Protein AF-N1UKW8-F1 (afdb_monomer_lite)

Secondary structure (DSSP, 8-state):
---S--HHHHHHHHHHHIIIIIGGGGTT-HHHHHHHHHHHHHHHHHHHHHHHHHHHHHHHHHHHHHHHHHHHHTT--

Structure (mmCIF, N/CA/C/O backbone):
data_AF-N1UKW8-F1
#
_entry.id   AF-N1UKW8-F1
#
loop_
_atom_site.group_PDB
_atom_site.id
_atom_site.type_symbol
_atom_site.label_atom_id
_atom_site.label_alt_id
_atom_site.label_comp_id
_atom_site.label_asym_id
_atom_site.label_entity_id
_atom_site.label_seq_id
_atom_site.pdbx_PDB_ins_code
_atom_site.Cartn_x
_atom_site.Cartn_y
_atom_site.Cartn_z
_atom_site.occupancy
_atom_site.B_iso_or_equiv
_atom_site.auth_seq_id
_atom_site.auth_comp_id
_atom_site.auth_asym_id
_atom_site.auth_atom_id
_atom_site.pdbx_PDB_model_num
ATOM 1 N N . MET A 1 1 ? 1.491 -14.603 -18.980 1.00 48.09 1 MET A N 1
ATOM 2 C CA . MET A 1 1 ? 0.899 -14.929 -17.669 1.00 48.09 1 MET A CA 1
ATOM 3 C C . MET A 1 1 ? 1.804 -14.336 -16.616 1.00 48.09 1 MET A C 1
ATOM 5 O O . MET A 1 1 ? 2.903 -14.834 -16.417 1.00 48.09 1 MET A O 1
ATOM 9 N N . GLN A 1 2 ? 1.413 -13.196 -16.058 1.00 58.38 2 GLN A N 1
ATOM 10 C CA . GLN A 1 2 ? 2.109 -12.591 -14.930 1.00 58.38 2 GLN A CA 1
ATOM 11 C C . GLN A 1 2 ? 1.333 -13.029 -13.682 1.00 58.38 2 GLN A C 1
ATOM 13 O O . GLN A 1 2 ? 0.490 -12.299 -13.184 1.00 58.38 2 GLN A O 1
ATOM 18 N N . ASP A 1 3 ? 1.549 -14.276 -13.250 1.00 72.00 3 ASP A N 1
ATOM 19 C CA . ASP A 1 3 ? 0.805 -14.889 -12.132 1.00 72.00 3 ASP A CA 1
ATOM 20 C C . ASP A 1 3 ? 1.336 -14.457 -10.753 1.00 72.00 3 ASP A C 1
ATOM 22 O O . ASP A 1 3 ? 0.832 -14.896 -9.720 1.00 72.00 3 ASP A O 1
ATOM 26 N N . LYS A 1 4 ? 2.377 -13.611 -10.712 1.00 85.62 4 LYS A N 1
ATOM 27 C CA . LYS A 1 4 ? 2.990 -13.153 -9.464 1.00 85.62 4 LYS A CA 1
ATOM 28 C C . LYS A 1 4 ? 2.589 -11.702 -9.172 1.00 85.62 4 LYS A C 1
ATOM 30 O O . LYS A 1 4 ? 2.893 -10.843 -10.001 1.00 85.62 4 LYS A O 1
ATOM 35 N N . PRO A 1 5 ? 1.976 -11.421 -8.009 1.00 90.31 5 PRO A N 1
ATOM 36 C CA . PRO A 1 5 ? 1.661 -10.057 -7.600 1.00 90.31 5 PRO A CA 1
ATOM 37 C C . PRO A 1 5 ? 2.937 -9.222 -7.456 1.00 90.31 5 PRO A C 1
ATOM 39 O O . PRO A 1 5 ? 3.986 -9.724 -7.032 1.00 90.31 5 PRO A O 1
ATOM 42 N N . THR A 1 6 ? 2.837 -7.946 -7.815 1.00 92.31 6 THR A N 1
ATOM 43 C CA . THR A 1 6 ? 3.909 -6.963 -7.643 1.00 92.31 6 THR A CA 1
ATOM 44 C C . THR A 1 6 ? 4.063 -6.579 -6.170 1.00 92.31 6 THR A C 1
ATOM 46 O O . THR A 1 6 ? 3.170 -6.798 -5.349 1.00 92.31 6 THR A O 1
ATOM 49 N N . SER A 1 7 ? 5.192 -5.962 -5.812 1.00 94.31 7 SER A N 1
ATOM 50 C CA . SER A 1 7 ? 5.383 -5.423 -4.459 1.00 94.31 7 SER A CA 1
ATOM 51 C C . SER A 1 7 ? 4.300 -4.402 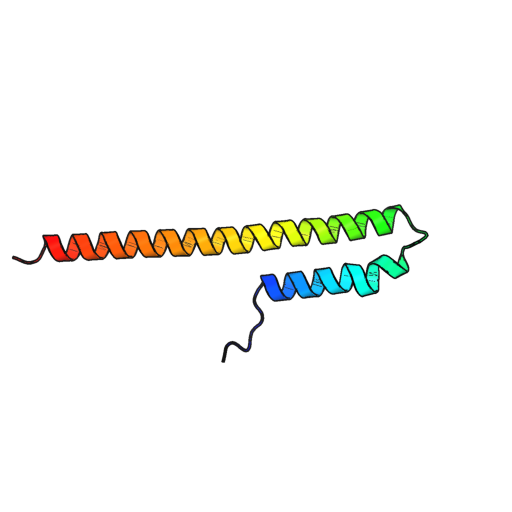-4.093 1.00 94.31 7 SER A C 1
ATOM 53 O O . SER A 1 7 ? 3.854 -4.375 -2.947 1.00 94.31 7 SER A O 1
ATOM 55 N N . THR A 1 8 ? 3.839 -3.595 -5.054 1.00 95.19 8 THR A N 1
ATOM 56 C CA . THR A 1 8 ? 2.759 -2.628 -4.834 1.00 95.19 8 THR A CA 1
ATOM 57 C C . THR A 1 8 ? 1.410 -3.306 -4.609 1.00 95.19 8 THR A C 1
ATOM 59 O O . THR A 1 8 ? 0.708 -2.893 -3.691 1.00 95.19 8 THR A O 1
ATOM 62 N N . ASP A 1 9 ? 1.096 -4.393 -5.326 1.00 95.50 9 ASP A N 1
ATOM 63 C CA . ASP A 1 9 ? -0.146 -5.164 -5.114 1.00 95.50 9 ASP A CA 1
ATOM 64 C C . ASP A 1 9 ? -0.192 -5.780 -3.708 1.00 95.50 9 ASP A C 1
ATOM 66 O O . ASP A 1 9 ? -1.226 -5.792 -3.031 1.00 95.50 9 ASP A O 1
ATOM 70 N N . LEU A 1 10 ? 0.955 -6.282 -3.239 1.00 97.00 10 LEU A N 1
ATOM 71 C CA . LEU A 1 10 ? 1.092 -6.834 -1.892 1.00 97.00 10 LEU A CA 1
ATOM 72 C C . LEU A 1 10 ? 0.918 -5.751 -0.822 1.00 97.00 10 LEU A C 1
ATOM 74 O O . LEU A 1 10 ? 0.223 -5.972 0.171 1.00 97.00 10 LEU A O 1
ATOM 78 N N . ILE A 1 11 ? 1.520 -4.576 -1.023 1.00 97.94 11 ILE A N 1
ATOM 79 C CA . ILE A 1 11 ? 1.378 -3.442 -0.103 1.00 97.94 11 ILE A CA 1
ATOM 80 C C . ILE A 1 11 ? -0.079 -2.970 -0.042 1.00 97.94 11 ILE A C 1
ATOM 82 O O . ILE A 1 11 ? -0.599 -2.766 1.056 1.00 97.94 11 ILE A O 1
ATOM 86 N N . GLU A 1 12 ? -0.745 -2.835 -1.188 1.00 97.44 12 GLU A N 1
ATOM 87 C CA . GLU A 1 12 ? -2.151 -2.425 -1.263 1.00 97.44 12 GL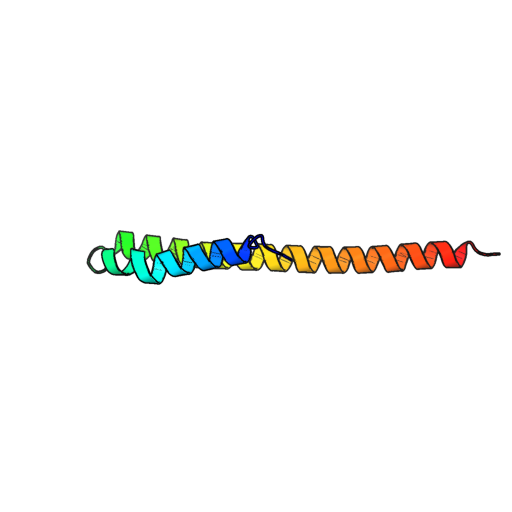U A CA 1
ATOM 88 C C . GLU A 1 12 ? -3.064 -3.433 -0.552 1.00 97.44 12 GLU A C 1
ATOM 90 O O . GLU A 1 12 ? -3.923 -3.041 0.237 1.00 97.44 12 GLU A O 1
ATOM 95 N N . SER A 1 13 ? -2.803 -4.734 -0.708 1.00 98.06 13 SER A N 1
ATOM 96 C CA . SER A 1 13 ? -3.536 -5.787 0.010 1.00 98.06 13 SER A CA 1
ATOM 97 C C . SER A 1 13 ? -3.397 -5.669 1.537 1.00 98.06 13 SER A C 1
ATOM 99 O O . SER A 1 13 ? -4.371 -5.836 2.274 1.00 98.06 13 SER A O 1
ATOM 101 N N . ILE A 1 14 ? -2.198 -5.343 2.035 1.00 98.31 14 ILE A N 1
ATOM 102 C CA . ILE A 1 14 ? -1.964 -5.115 3.471 1.00 98.31 14 ILE A CA 1
ATOM 103 C C . ILE A 1 14 ? -2.664 -3.835 3.933 1.00 98.31 14 ILE A C 1
ATOM 105 O O . ILE A 1 14 ? -3.269 -3.817 5.003 1.00 98.31 14 ILE A O 1
ATOM 109 N N . GLN A 1 15 ? -2.601 -2.762 3.144 1.00 98.38 15 GLN A N 1
ATOM 110 C CA . GLN A 1 15 ? -3.291 -1.512 3.450 1.00 98.38 15 GLN A CA 1
ATOM 111 C C . GLN A 1 15 ? -4.804 -1.719 3.578 1.00 98.38 15 GLN A C 1
ATOM 113 O O . GLN A 1 15 ? -5.414 -1.224 4.528 1.00 98.38 15 GLN A O 1
ATOM 118 N N . ASP A 1 16 ? -5.392 -2.498 2.674 1.00 98.56 16 ASP A N 1
ATOM 119 C CA . ASP A 1 16 ? -6.800 -2.871 2.720 1.00 98.56 16 ASP A CA 1
ATOM 120 C C . ASP A 1 16 ? -7.145 -3.665 3.979 1.00 98.56 16 ASP A C 1
ATOM 122 O O . ASP A 1 16 ? -8.109 -3.329 4.669 1.00 98.56 16 ASP A O 1
ATOM 126 N N . PHE A 1 17 ? -6.334 -4.664 4.330 1.00 98.56 17 PHE A N 1
ATOM 127 C CA . PHE A 1 17 ? -6.493 -5.421 5.571 1.00 98.56 17 PHE A CA 1
ATOM 128 C C . PHE A 1 17 ? -6.435 -4.510 6.808 1.00 98.56 17 PHE A C 1
ATOM 130 O O . PHE A 1 17 ? -7.304 -4.581 7.680 1.00 98.56 17 PHE A O 1
ATOM 137 N N . LEU A 1 18 ? -5.455 -3.602 6.871 1.00 98.25 18 LEU A N 1
ATOM 138 C CA . LEU A 1 18 ? -5.314 -2.680 7.998 1.00 98.25 18 LEU A CA 1
ATOM 139 C C . LEU A 1 18 ? -6.556 -1.800 8.184 1.00 98.25 18 LEU A C 1
ATOM 141 O O . LEU A 1 18 ? -6.973 -1.567 9.316 1.00 98.25 18 LEU A O 1
ATOM 145 N N . MET A 1 19 ? -7.166 -1.331 7.096 1.00 97.81 19 MET A N 1
ATOM 146 C CA . MET A 1 19 ? -8.311 -0.421 7.173 1.00 97.81 19 MET A CA 1
ATOM 147 C C . MET A 1 19 ? -9.649 -1.136 7.346 1.00 97.81 19 MET A C 1
ATOM 149 O O . MET A 1 19 ? -10.503 -0.650 8.087 1.00 97.81 19 MET A O 1
ATOM 153 N N . LYS A 1 20 ? -9.845 -2.264 6.659 1.00 98.06 20 LYS A N 1
ATOM 154 C CA . LYS A 1 20 ? -11.129 -2.978 6.615 1.00 98.06 20 LYS A CA 1
ATOM 155 C C . LYS A 1 20 ? -11.294 -3.950 7.778 1.00 98.06 20 LYS A C 1
ATOM 157 O O . LYS A 1 20 ? -12.401 -4.089 8.281 1.00 98.06 20 LYS A O 1
ATOM 162 N N . GLU A 1 21 ? -10.205 -4.575 8.220 1.00 98.00 21 GLU A N 1
ATOM 163 C CA . GLU A 1 21 ? -10.247 -5.655 9.211 1.00 98.00 21 GLU A CA 1
ATOM 164 C C . GLU A 1 21 ? -9.625 -5.239 10.549 1.00 98.00 21 GLU A C 1
ATOM 166 O O . GLU A 1 21 ? -10.186 -5.536 11.601 1.00 98.00 21 GLU A O 1
ATOM 171 N N . VAL A 1 22 ? -8.487 -4.530 10.539 1.00 97.44 22 VAL A N 1
ATOM 172 C CA . VAL A 1 22 ? -7.728 -4.232 11.771 1.00 97.44 22 VAL A CA 1
ATOM 173 C C . VAL A 1 22 ? -8.228 -2.979 12.486 1.00 97.44 22 VAL A C 1
ATOM 175 O O . VAL A 1 22 ? -8.562 -3.041 13.668 1.00 97.44 22 VAL A O 1
ATOM 178 N N . LEU A 1 23 ? -8.303 -1.837 11.798 1.00 97.56 23 LEU A N 1
ATOM 179 C CA . LEU A 1 23 ? -8.699 -0.560 12.399 1.00 97.56 23 LEU A CA 1
ATOM 180 C C . LEU A 1 23 ? -10.064 -0.625 13.118 1.00 97.56 23 LEU A C 1
ATOM 182 O O . LEU A 1 23 ? -10.163 -0.095 14.228 1.00 97.56 23 LEU A O 1
ATOM 186 N N . PRO A 1 24 ? -11.103 -1.308 12.587 1.00 97.19 24 PRO A N 1
ATOM 187 C CA . PRO A 1 24 ? -12.384 -1.428 13.279 1.00 97.19 24 PRO A CA 1
ATOM 188 C C . PRO A 1 24 ? -12.312 -2.133 14.640 1.00 97.19 24 PRO A C 1
ATOM 190 O O . PRO A 1 24 ? -13.174 -1.880 15.479 1.00 97.19 24 PRO A O 1
ATOM 193 N N . GLN A 1 25 ? -11.291 -2.963 14.887 1.00 96.69 25 GLN A N 1
ATOM 194 C CA . GLN A 1 25 ? -11.088 -3.669 16.161 1.00 96.69 25 GLN A CA 1
ATOM 195 C C . GLN A 1 25 ? -10.543 -2.752 17.267 1.00 96.69 25 GLN A C 1
ATOM 197 O O . GLN A 1 25 ? -10.558 -3.115 18.444 1.00 96.69 25 GLN A O 1
ATOM 202 N N . PHE A 1 26 ? -10.042 -1.564 16.912 1.00 94.94 26 PHE A N 1
ATOM 203 C CA . PHE A 1 26 ? -9.375 -0.641 17.834 1.00 94.94 26 PHE A CA 1
ATOM 204 C C . PHE A 1 26 ? -10.119 0.682 18.033 1.00 94.94 26 PHE A C 1
ATOM 206 O O . PHE A 1 26 ? -9.524 1.624 18.557 1.00 94.94 26 PHE A O 1
ATOM 213 N N . LYS A 1 27 ? -11.406 0.759 17.668 1.00 83.75 27 LYS A N 1
ATOM 214 C CA . LYS A 1 27 ? -12.210 1.995 17.745 1.00 83.75 27 LYS A CA 1
ATOM 215 C C . LYS A 1 27 ? -12.160 2.694 19.107 1.00 83.75 27 LYS A C 1
ATOM 217 O O . LYS A 1 27 ? -12.083 3.912 19.136 1.00 83.75 27 LYS A O 1
ATOM 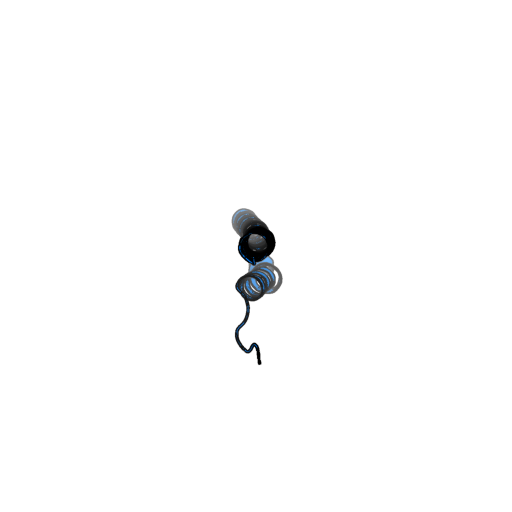222 N N . ASP A 1 28 ? -12.099 1.932 20.198 1.00 93.81 28 ASP A N 1
ATOM 223 C CA . ASP A 1 28 ? -12.043 2.473 21.567 1.00 93.81 28 ASP A CA 1
ATOM 224 C C . ASP A 1 28 ? -10.613 2.518 22.145 1.00 93.81 28 ASP A C 1
ATOM 226 O O . ASP A 1 28 ? -10.404 2.675 23.348 1.00 93.81 28 ASP A O 1
ATOM 230 N N . ARG A 1 29 ? -9.595 2.300 21.304 1.00 95.38 29 ARG A N 1
ATOM 231 C CA . ARG A 1 29 ? -8.177 2.244 21.684 1.00 95.38 29 ARG A CA 1
ATOM 232 C C . ARG A 1 29 ? -7.367 3.226 20.845 1.00 95.38 29 ARG A C 1
ATOM 234 O O . ARG A 1 29 ? -6.639 2.818 19.938 1.00 95.38 29 ARG A O 1
ATOM 241 N N . ASP A 1 30 ? -7.447 4.505 21.202 1.00 95.69 30 ASP A N 1
ATOM 242 C CA . ASP A 1 30 ? -6.851 5.633 20.468 1.00 95.69 30 ASP A CA 1
ATOM 243 C C . ASP A 1 30 ? -5.410 5.386 20.011 1.00 95.69 30 ASP A C 1
ATOM 245 O O . ASP A 1 30 ? -5.084 5.563 18.839 1.00 95.69 30 ASP A O 1
ATOM 249 N N . LEU A 1 31 ? -4.541 4.905 20.907 1.00 97.69 31 LEU A N 1
ATOM 250 C CA . LEU A 1 31 ? -3.136 4.660 20.577 1.00 97.69 31 LEU A CA 1
ATOM 251 C C . LEU A 1 31 ? -2.954 3.568 19.508 1.00 97.69 31 LEU A C 1
ATOM 253 O O . LEU A 1 31 ? -2.065 3.680 18.664 1.00 97.69 31 LEU A O 1
ATOM 257 N N . LEU A 1 32 ? -3.762 2.503 19.538 1.00 97.75 32 LEU A N 1
ATOM 258 C CA . LEU A 1 32 ? -3.687 1.425 18.545 1.00 97.75 32 LEU A CA 1
ATOM 259 C C . LEU A 1 32 ? -4.320 1.846 17.218 1.00 97.75 32 LEU A C 1
ATOM 261 O O . LEU A 1 32 ? -3.753 1.554 16.164 1.00 97.75 32 LEU A O 1
ATOM 265 N N . SER A 1 33 ? -5.429 2.588 17.264 1.00 97.69 33 SER A N 1
ATOM 266 C CA . SER A 1 33 ? -6.026 3.211 16.079 1.00 97.69 33 SER A CA 1
ATOM 267 C C . SER A 1 33 ? -5.034 4.141 15.383 1.00 97.69 33 SER A C 1
ATOM 269 O O . SER A 1 33 ? -4.786 4.003 14.186 1.00 97.69 33 SER A O 1
ATOM 271 N N . TYR A 1 34 ? -4.369 5.011 16.146 1.00 97.56 34 TYR A N 1
ATOM 272 C CA . TYR A 1 34 ? -3.334 5.901 15.630 1.00 97.56 34 TYR A CA 1
ATOM 273 C C . TYR A 1 34 ? -2.176 5.132 14.985 1.00 97.56 34 TYR A C 1
ATOM 275 O O . TYR A 1 34 ? -1.820 5.402 13.839 1.00 97.56 34 TYR A O 1
ATOM 283 N N . LYS A 1 35 ? -1.613 4.132 15.676 1.00 97.94 35 LYS A N 1
ATOM 284 C CA . LYS A 1 35 ? -0.524 3.311 15.120 1.00 97.94 35 LYS A CA 1
ATOM 285 C C . LYS A 1 35 ? -0.940 2.605 13.827 1.00 97.94 35 LYS A C 1
ATOM 287 O O . LYS A 1 35 ? -0.150 2.574 12.891 1.00 97.94 35 LYS A O 1
ATOM 292 N N . THR A 1 36 ? -2.174 2.108 13.751 1.00 98.12 36 THR A N 1
ATOM 293 C CA . THR A 1 36 ? -2.713 1.452 12.546 1.00 98.12 36 THR A CA 1
ATOM 294 C C . THR A 1 36 ? -2.776 2.421 11.364 1.00 98.12 36 THR A C 1
ATOM 296 O O . THR A 1 36 ? -2.315 2.088 10.274 1.00 98.12 36 THR A O 1
ATOM 299 N N . LEU A 1 37 ? -3.264 3.646 11.586 1.00 98.06 37 LEU A N 1
ATOM 300 C CA . LEU A 1 37 ? -3.304 4.695 10.562 1.00 98.06 37 LEU A CA 1
ATOM 301 C C . LEU A 1 37 ? -1.903 5.122 10.105 1.00 98.06 37 LEU A C 1
ATOM 303 O O . LEU A 1 37 ? -1.673 5.299 8.909 1.00 98.06 37 LEU A O 1
ATOM 307 N N . VAL A 1 38 ? -0.951 5.250 11.035 1.00 98.38 38 VAL A N 1
ATOM 308 C CA . VAL A 1 38 ? 0.450 5.563 10.707 1.00 98.38 38 VAL A CA 1
ATOM 309 C C . VAL A 1 38 ? 1.073 4.449 9.869 1.00 98.38 38 VAL A C 1
ATOM 311 O O . VAL A 1 38 ? 1.704 4.735 8.853 1.00 98.38 38 VAL A O 1
ATOM 314 N N . SER A 1 39 ? 0.870 3.184 10.244 1.00 98.44 39 SER A N 1
ATOM 315 C CA . SER A 1 39 ? 1.345 2.038 9.464 1.00 98.44 39 SER A CA 1
ATOM 316 C C . SER A 1 39 ? 0.742 2.020 8.060 1.00 98.44 39 SER A C 1
ATOM 318 O O . SER A 1 39 ? 1.479 1.872 7.087 1.00 98.44 39 SER A O 1
ATOM 320 N N . TRP A 1 40 ? -0.570 2.243 7.936 1.00 98.56 40 TRP A N 1
ATOM 321 C CA . TRP A 1 40 ? -1.237 2.361 6.640 1.00 98.56 40 TRP A CA 1
ATOM 322 C C . TRP A 1 40 ? -0.647 3.493 5.789 1.00 98.56 40 TRP A C 1
ATOM 324 O O . TRP A 1 40 ? -0.370 3.299 4.605 1.00 98.56 40 TRP A O 1
ATOM 334 N N . ASN A 1 41 ? -0.399 4.662 6.384 1.00 98.50 41 ASN A N 1
ATOM 335 C CA . ASN A 1 41 ? 0.178 5.801 5.674 1.00 98.50 41 ASN A CA 1
ATOM 336 C C . ASN A 1 41 ? 1.614 5.524 5.200 1.00 98.50 41 ASN A C 1
ATOM 338 O O . ASN A 1 41 ? 1.936 5.796 4.042 1.00 98.50 41 ASN A O 1
ATOM 342 N N . MET A 1 42 ? 2.444 4.931 6.064 1.00 98.50 42 MET A N 1
ATOM 343 C CA . MET A 1 42 ? 3.831 4.574 5.755 1.00 98.50 42 MET A CA 1
ATOM 344 C C . MET A 1 42 ? 3.911 3.587 4.587 1.00 98.50 42 MET A C 1
ATOM 346 O O . MET A 1 42 ? 4.706 3.775 3.671 1.00 98.50 42 MET A O 1
ATOM 350 N N . LEU A 1 43 ? 3.032 2.584 4.561 1.00 98.44 43 LEU A N 1
ATOM 351 C CA . LEU A 1 43 ? 2.914 1.665 3.427 1.00 98.44 43 LEU A CA 1
ATOM 352 C C . LEU A 1 43 ? 2.605 2.408 2.116 1.00 98.44 43 LEU A C 1
ATOM 354 O O . LEU A 1 43 ? 3.192 2.107 1.078 1.00 98.44 43 LEU A O 1
ATOM 358 N N . GLY A 1 44 ? 1.761 3.441 2.170 1.00 97.81 44 GLY A N 1
ATOM 359 C CA . GLY A 1 44 ? 1.478 4.297 1.019 1.00 97.81 44 GLY A CA 1
ATOM 360 C C . GLY A 1 44 ? 2.694 5.097 0.542 1.00 97.81 44 GLY A C 1
ATOM 361 O O . GLY A 1 44 ? 2.849 5.302 -0.661 1.00 97.81 44 GLY A O 1
ATOM 362 N N . VAL A 1 45 ? 3.564 5.541 1.456 1.00 98.00 45 VAL A N 1
ATOM 363 C CA . VAL A 1 45 ? 4.843 6.192 1.112 1.00 98.00 45 VAL A CA 1
ATOM 364 C C . VAL A 1 45 ? 5.758 5.208 0.391 1.00 98.00 45 VAL A C 1
ATOM 366 O O . VAL A 1 45 ? 6.154 5.482 -0.739 1.00 98.00 45 VAL A O 1
ATOM 369 N N . VAL A 1 46 ? 6.001 4.037 0.984 1.00 98.00 46 VAL A N 1
ATOM 370 C CA . VAL A 1 46 ? 6.862 2.992 0.403 1.00 98.00 46 VAL A CA 1
ATOM 371 C C . VAL A 1 46 ? 6.374 2.580 -0.989 1.00 98.00 46 VAL A C 1
ATOM 373 O O . VAL A 1 46 ? 7.160 2.472 -1.925 1.00 98.00 46 VAL A O 1
ATOM 376 N N . SER A 1 47 ? 5.061 2.424 -1.167 1.00 97.00 47 SER A N 1
ATOM 377 C CA . SER A 1 47 ? 4.466 2.079 -2.463 1.00 97.00 47 SER A CA 1
ATOM 378 C C . SER A 1 47 ? 4.719 3.145 -3.545 1.00 97.00 47 SER A C 1
ATOM 380 O O . SER A 1 47 ? 4.911 2.821 -4.717 1.00 97.00 47 SER A O 1
ATOM 382 N N . ARG A 1 48 ? 4.754 4.435 -3.180 1.00 96.00 48 ARG A N 1
ATOM 383 C CA . ARG A 1 48 ? 5.122 5.516 -4.114 1.00 96.00 48 ARG A CA 1
ATOM 384 C C . ARG A 1 48 ? 6.616 5.535 -4.424 1.00 96.00 48 ARG A C 1
ATOM 386 O O . ARG A 1 48 ? 6.979 5.805 -5.566 1.00 96.00 48 ARG A O 1
ATOM 393 N N . GLU A 1 49 ? 7.466 5.252 -3.441 1.00 96.81 49 GLU A N 1
ATOM 394 C CA . GLU A 1 49 ? 8.918 5.183 -3.641 1.00 96.81 49 GLU A CA 1
ATOM 395 C C . GLU A 1 49 ? 9.301 4.056 -4.603 1.00 96.81 49 GLU A C 1
ATOM 397 O O . GLU A 1 49 ? 10.108 4.283 -5.501 1.00 96.81 49 GLU A O 1
ATOM 402 N N . ILE A 1 50 ? 8.665 2.884 -4.481 1.00 95.81 50 ILE A N 1
ATOM 403 C CA . ILE A 1 50 ? 8.866 1.755 -5.404 1.00 95.81 50 ILE A CA 1
ATOM 404 C C . ILE A 1 50 ? 8.538 2.174 -6.841 1.0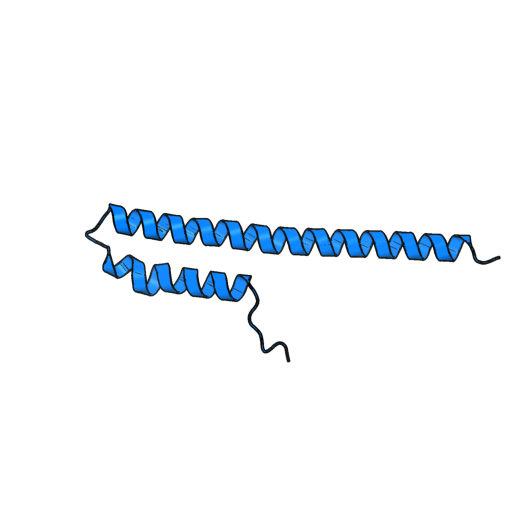0 95.81 50 ILE A C 1
ATOM 406 O O . ILE A 1 50 ? 9.406 2.088 -7.707 1.00 95.81 50 ILE A O 1
ATOM 410 N N . ARG A 1 51 ? 7.332 2.714 -7.076 1.00 92.69 51 ARG A N 1
ATOM 411 C CA . ARG A 1 51 ? 6.919 3.197 -8.407 1.00 92.69 51 ARG A CA 1
ATOM 412 C C . ARG A 1 51 ? 7.864 4.261 -8.963 1.00 92.69 51 ARG A C 1
ATOM 414 O O . ARG A 1 51 ? 8.272 4.187 -10.115 1.00 92.69 51 ARG A O 1
ATOM 421 N N . SER A 1 52 ? 8.271 5.219 -8.130 1.00 93.00 52 SER A N 1
ATOM 422 C CA . SER A 1 52 ? 9.197 6.281 -8.552 1.00 93.00 52 SER A CA 1
ATOM 423 C C . SER A 1 52 ? 10.577 5.729 -8.931 1.00 93.00 52 SER A C 1
ATOM 425 O O . SER A 1 52 ? 11.227 6.249 -9.838 1.00 93.00 52 SER A O 1
ATOM 427 N N . GLY A 1 53 ? 11.038 4.684 -8.235 1.00 91.88 53 GLY A N 1
ATOM 428 C CA . GLY A 1 53 ? 12.284 3.988 -8.544 1.00 91.88 53 GLY A CA 1
ATOM 429 C C . GLY A 1 53 ? 12.222 3.244 -9.878 1.00 91.88 53 GLY A C 1
ATOM 430 O O . GLY A 1 53 ? 13.152 3.361 -10.673 1.00 91.88 53 GLY A O 1
ATOM 431 N N . GLU A 1 54 ? 11.119 2.543 -10.150 1.00 90.31 54 GLU A N 1
ATOM 432 C CA . GLU A 1 54 ? 10.868 1.865 -11.431 1.00 90.31 54 GLU A CA 1
ATOM 433 C C . GLU A 1 54 ? 10.847 2.869 -12.596 1.00 90.31 54 GLU A C 1
ATOM 435 O O . GLU A 1 54 ? 11.606 2.721 -13.552 1.00 90.31 54 GLU A O 1
ATOM 440 N N . GLU A 1 55 ? 10.105 3.975 -12.463 1.00 91.19 55 GLU A N 1
ATOM 441 C CA . GLU A 1 55 ? 10.064 5.052 -13.466 1.00 91.19 55 GLU A CA 1
ATOM 442 C C . GLU A 1 55 ? 11.432 5.714 -13.709 1.00 91.19 55 GLU A C 1
ATOM 444 O O . GLU A 1 55 ? 11.732 6.202 -14.805 1.00 91.19 55 GLU A O 1
ATOM 449 N N . LEU A 1 56 ? 12.273 5.814 -12.676 1.00 93.44 56 LEU A N 1
ATOM 450 C CA . LEU A 1 56 ? 13.632 6.333 -12.825 1.00 93.44 56 LEU A CA 1
ATOM 451 C C . LEU A 1 56 ? 14.516 5.346 -13.593 1.00 93.44 56 LEU A C 1
ATOM 453 O O . LEU A 1 56 ? 15.279 5.769 -14.463 1.00 93.44 56 LEU A O 1
ATOM 457 N N . LEU A 1 57 ? 14.398 4.055 -13.283 1.00 93.00 57 LEU A N 1
ATOM 458 C CA . LEU A 1 57 ? 15.156 2.995 -13.936 1.00 93.00 57 LEU A CA 1
ATOM 459 C C . LEU A 1 57 ? 14.815 2.915 -15.429 1.00 93.00 57 LEU A C 1
ATOM 461 O O . LEU A 1 57 ? 15.723 2.907 -16.258 1.00 93.00 57 LEU A O 1
ATOM 465 N N . ASP A 1 58 ? 13.525 2.950 -15.768 1.00 92.50 58 ASP A N 1
ATOM 466 C CA . ASP A 1 58 ? 13.042 2.924 -17.152 1.00 92.50 58 ASP A CA 1
ATOM 467 C C . ASP A 1 58 ? 13.585 4.107 -17.958 1.00 92.50 58 ASP A C 1
ATOM 469 O O . ASP A 1 58 ? 14.084 3.941 -19.074 1.00 92.50 58 ASP A O 1
ATOM 473 N N . ARG A 1 59 ? 13.581 5.312 -17.371 1.00 93.69 59 ARG A N 1
ATOM 474 C CA . ARG A 1 59 ? 14.155 6.505 -18.012 1.00 93.69 59 ARG A CA 1
ATOM 475 C C . ARG A 1 59 ? 15.656 6.381 -18.260 1.00 93.69 59 ARG A C 1
ATOM 477 O O . ARG A 1 59 ? 16.139 6.852 -19.294 1.00 93.69 59 ARG A O 1
ATOM 484 N N . GLU A 1 60 ? 16.398 5.785 -17.331 1.00 94.19 60 GLU A N 1
ATOM 485 C CA . GLU A 1 60 ? 17.840 5.601 -17.497 1.00 94.19 60 GLU A CA 1
ATOM 486 C C . GLU A 1 60 ? 18.150 4.516 -18.537 1.00 94.19 60 GLU A C 1
ATOM 488 O O . GLU A 1 60 ? 19.028 4.716 -19.377 1.00 94.19 60 GLU A O 1
ATOM 493 N N . LEU A 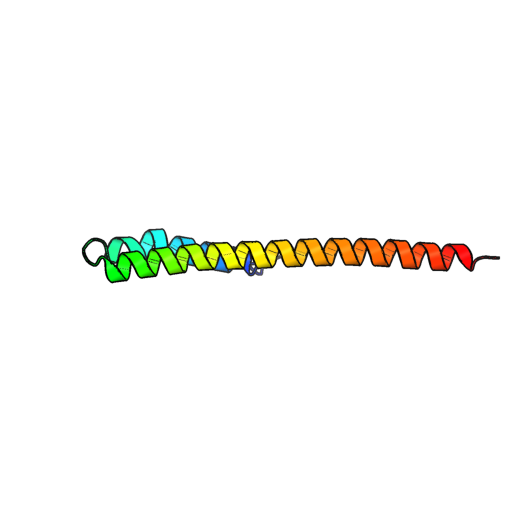1 61 ? 17.383 3.421 -18.569 1.00 94.31 61 LEU A N 1
ATOM 494 C CA . LEU A 1 61 ? 17.477 2.406 -19.624 1.00 94.31 61 LEU A CA 1
ATOM 495 C C . LEU A 1 61 ? 17.240 3.016 -21.012 1.00 94.31 61 LEU A C 1
ATOM 497 O O . LEU A 1 61 ? 18.044 2.811 -21.924 1.00 94.31 61 LEU A O 1
ATOM 501 N N . ASP A 1 62 ? 16.206 3.846 -21.153 1.00 94.62 62 ASP A N 1
ATOM 502 C CA . ASP A 1 62 ? 15.903 4.582 -22.384 1.00 94.62 62 ASP A CA 1
ATOM 503 C C . ASP A 1 62 ? 17.053 5.500 -22.820 1.00 94.62 62 ASP A C 1
ATOM 505 O O . ASP A 1 62 ? 17.3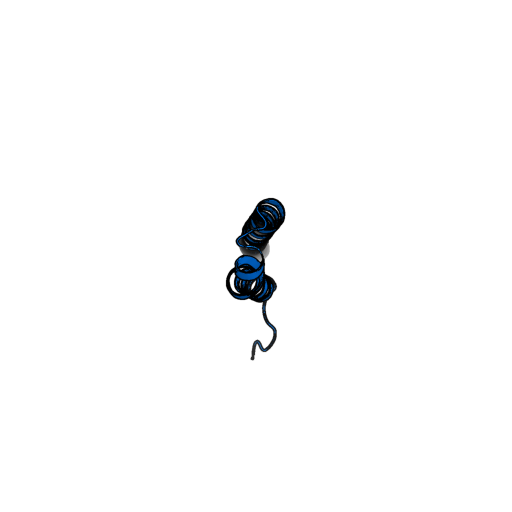92 5.609 -24.007 1.00 94.62 62 ASP A O 1
ATOM 509 N N . ARG A 1 63 ? 17.669 6.191 -21.857 1.00 94.38 63 ARG A N 1
ATOM 510 C CA . ARG A 1 63 ? 18.813 7.070 -22.104 1.00 94.38 63 ARG A CA 1
ATOM 511 C C . ARG A 1 63 ? 20.033 6.275 -22.566 1.00 94.38 63 ARG A C 1
ATOM 513 O O . ARG A 1 63 ? 20.677 6.676 -23.539 1.00 94.38 63 ARG A O 1
ATOM 520 N N . LEU A 1 64 ? 20.339 5.163 -21.902 1.00 95.06 64 LEU A N 1
ATOM 521 C CA . LEU A 1 64 ? 21.455 4.285 -22.250 1.00 95.06 64 LEU A CA 1
ATOM 522 C C . LEU A 1 64 ? 21.267 3.668 -23.638 1.00 95.06 64 LEU A C 1
ATOM 524 O O . LEU A 1 64 ? 22.195 3.707 -24.447 1.00 95.06 64 LEU A O 1
ATOM 528 N N . ALA A 1 65 ? 20.061 3.198 -23.966 1.00 93.75 65 ALA A N 1
ATOM 529 C CA . ALA A 1 65 ? 19.741 2.669 -25.290 1.00 93.75 65 ALA A CA 1
ATOM 530 C C . ALA A 1 65 ? 19.989 3.708 -26.401 1.00 93.75 65 ALA A C 1
ATOM 532 O O . ALA A 1 65 ? 20.602 3.404 -27.427 1.00 93.75 65 ALA A O 1
ATOM 533 N N . LYS A 1 66 ? 19.588 4.969 -26.180 1.00 93.81 66 LYS A N 1
ATOM 534 C CA . LYS A 1 66 ? 19.843 6.079 -27.120 1.00 93.81 66 LYS A CA 1
ATOM 535 C C . LYS A 1 66 ? 21.335 6.378 -27.287 1.00 93.81 66 LYS A C 1
ATOM 537 O O . LYS A 1 66 ? 21.773 6.660 -28.403 1.00 93.81 66 LYS A O 1
ATOM 542 N N . LEU A 1 67 ? 22.110 6.339 -26.204 1.00 93.56 67 LEU A N 1
ATOM 543 C CA . LEU A 1 67 ? 23.558 6.567 -26.247 1.00 93.56 67 LEU A CA 1
ATOM 544 C C . LEU A 1 67 ? 24.288 5.451 -26.994 1.00 93.56 67 LEU A C 1
ATOM 546 O O . LEU A 1 67 ? 25.103 5.746 -27.865 1.00 93.56 67 LEU A O 1
ATOM 550 N N . LEU A 1 68 ? 23.957 4.191 -26.708 1.00 91.88 68 LEU A N 1
ATOM 551 C CA . LEU A 1 68 ? 24.525 3.039 -27.406 1.00 91.88 68 LEU A CA 1
ATOM 552 C C . LEU A 1 68 ? 24.219 3.105 -28.905 1.00 91.88 68 LEU A C 1
ATOM 554 O O . LEU A 1 68 ? 25.140 3.025 -29.713 1.00 91.88 68 LEU A O 1
ATOM 558 N N . ASN A 1 69 ? 22.966 3.367 -29.288 1.00 85.62 69 ASN A N 1
ATOM 559 C CA . ASN A 1 69 ? 22.594 3.520 -30.698 1.00 85.62 69 ASN A CA 1
ATOM 560 C C . ASN A 1 69 ? 23.357 4.657 -31.394 1.00 85.62 69 ASN A C 1
ATOM 562 O O . ASN A 1 69 ? 23.784 4.495 -32.535 1.00 85.62 69 ASN A O 1
ATOM 566 N N . LYS A 1 70 ? 23.588 5.791 -30.717 1.00 71.50 70 LYS A N 1
ATOM 567 C CA . LYS A 1 70 ? 24.446 6.856 -31.260 1.00 71.50 70 LYS A CA 1
ATOM 568 C C . LYS A 1 70 ? 25.879 6.376 -31.479 1.00 71.50 70 LYS A C 1
ATOM 570 O O . LYS A 1 70 ? 26.429 6.634 -32.542 1.00 71.50 70 LYS A O 1
ATOM 575 N N . ILE A 1 71 ? 26.473 5.681 -30.509 1.00 70.75 71 ILE A N 1
ATOM 576 C CA . ILE A 1 71 ? 27.852 5.178 -30.613 1.00 70.75 71 ILE A CA 1
ATOM 577 C C . ILE A 1 71 ? 28.004 4.241 -31.819 1.00 70.75 71 ILE A C 1
ATOM 579 O O . ILE A 1 71 ? 28.944 4.407 -32.591 1.00 70.75 71 ILE A O 1
ATOM 583 N N . PHE A 1 72 ? 27.055 3.327 -32.040 1.00 62.41 72 PHE A N 1
ATOM 584 C CA . PHE A 1 72 ? 27.089 2.431 -33.200 1.00 62.41 72 PHE A CA 1
ATOM 585 C C . PHE A 1 72 ? 26.936 3.171 -34.540 1.00 62.41 72 PHE A C 1
ATOM 587 O O . PHE A 1 72 ? 27.592 2.800 -35.509 1.00 62.41 72 PHE A O 1
ATOM 594 N N . LEU A 1 73 ? 26.148 4.250 -34.601 1.00 60.09 73 LEU A N 1
ATOM 595 C CA . LEU A 1 73 ? 25.995 5.066 -35.815 1.00 60.09 73 LEU A CA 1
ATOM 596 C C . LEU A 1 73 ? 27.236 5.916 -36.147 1.00 60.09 73 LEU A C 1
ATOM 598 O O . LEU A 1 73 ? 27.476 6.188 -37.317 1.00 60.09 73 LEU A O 1
ATOM 602 N N . TYR A 1 74 ? 28.044 6.307 -35.154 1.00 55.84 74 TYR A N 1
ATOM 603 C CA . TYR A 1 74 ? 29.307 7.037 -35.365 1.00 55.84 74 TYR A CA 1
ATOM 604 C C . TYR A 1 74 ? 30.510 6.126 -35.679 1.00 55.84 74 TYR A C 1
ATOM 606 O O . TYR A 1 74 ? 31.628 6.623 -35.813 1.00 55.84 74 TYR A O 1
ATOM 614 N N . HIS A 1 75 ? 30.323 4.805 -35.741 1.00 56.19 75 HIS A N 1
ATOM 615 C CA . HIS A 1 75 ? 31.377 3.826 -36.052 1.00 56.19 75 HIS A CA 1
ATOM 616 C C . HIS A 1 75 ? 31.090 2.990 -37.311 1.00 56.19 75 HIS A C 1
ATOM 618 O O . HIS A 1 75 ? 31.867 2.087 -37.623 1.00 56.19 75 HIS A O 1
ATOM 624 N N . LEU A 1 76 ? 30.020 3.291 -38.057 1.00 47.75 76 LEU A N 1
ATOM 625 C CA . LEU A 1 76 ? 29.890 2.813 -39.434 1.00 47.75 76 LEU A CA 1
ATOM 626 C C . LEU A 1 76 ? 30.707 3.725 -40.375 1.00 47.75 76 LEU A C 1
ATOM 628 O O . LEU A 1 76 ? 30.576 4.945 -40.256 1.00 47.75 76 LEU A O 1
ATOM 632 N N . PRO A 1 77 ? 31.559 3.156 -41.253 1.00 53.94 77 PRO A N 1
ATOM 633 C CA . PRO A 1 77 ? 32.330 3.910 -42.243 1.00 53.94 77 PRO A CA 1
ATOM 634 C C . PRO A 1 77 ? 31.449 4.583 -43.301 1.00 53.94 77 PRO A C 1
ATOM 636 O O . PRO A 1 77 ? 30.345 4.059 -43.584 1.00 53.94 77 PRO A O 1
#

Sequence (77 aa):
MQDKPTSTDLIESIQDFLMKEVLPQFKDRDLLSYKTLVSWNMLGVVSREIRSGEELLDRELDRLAKLLNKIFLYHLP

Organism: NCBI:txid1085541

pLDDT: mean 90.35, std 13.24, range [47.75, 98.56]

Foldseek 3Di:
DCPDDDPLRVLVVVLCCLPVPNLVVCPVPVVSNVVSVVSSVVSVVVSVVVVVVVVVVVVVVVVVVVVVVVVVVVPDD

Radius of gyration: 21.43 Å; chains: 1; bounding box: 45×22×64 Å